Protein AF-A0A662S9I0-F1 (afdb_monomer_lite)

Secondary structure (DSSP, 8-state):
--EEEE--TT--HHHHHHHTTT-TTTS-SS-PPPP-SS---HHHHHHHHHH-S-HHHH--S-SSEEESSHHHHHHHHH-GGGTTSSGGGGS-EEE--GGG-SS--GGGGS-EEEES-TTTT----HHHHHHS-HHHHTT-HHHHHHHHHHHHHHHHHHHHHHHHHHHH----SEEEE-

pLDDT: mean 85.46, std 8.7, range [62.75, 96.62]

Radius of gyration: 18.28 Å; chains: 1; bounding box: 40×45×43 Å

Foldseek 3Di:
DAAEAEDDPPPDVVVCVVCCVVCVPVDDPPDDDDDDPDDADPLLVLLCVFFVDHSCQQAVDRDQKAFPDVVVRVCVVPVVVCPPVPPVVPTDIDGQAQVRTNGHTNQVVWQEAEFCRRNHDNDDPVVLCVVQPPVNCVVPPVSVCVSVVRVVVVVVVRVVVLVVCVVVDVRGRYYHYD

Sequence (178 aa):
MKLFLLALDGLDPLLVEKWSPLLPHLRQKKWGPYQSTKEKLTPYLWASIITGLPPEEALPAVHFVVPVNPIFRWVKRNLKFLRGLGLGKLVKRRWVNKSDLAAPAIFDSFKSIVIDFPAYNWHMDFEILDKYPYSKVIGDEKRSEILFSTVRKHDREKIRMAEELLKREDNWEMFAVW

Structure (mmCIF, N/CA/C/O backbone):
data_AF-A0A662S9I0-F1
#
_entry.id   AF-A0A662S9I0-F1
#
loop_
_atom_site.group_PDB
_atom_site.id
_atom_site.type_symbol
_atom_site.label_atom_id
_atom_site.label_alt_id
_atom_site.label_comp_id
_atom_site.label_asym_id
_atom_site.label_entity_id
_atom_site.label_seq_id
_atom_site.pdbx_PDB_ins_code
_atom_site.Cartn_x
_atom_site.Cartn_y
_atom_site.Cartn_z
_atom_site.occupancy
_atom_site.B_iso_or_equiv
_atom_site.auth_seq_id
_atom_site.auth_comp_id
_atom_site.auth_asym_id
_atom_site.auth_atom_id
_atom_site.pdbx_PDB_model_num
ATOM 1 N N . MET A 1 1 ? -12.307 5.417 21.314 1.00 83.06 1 MET A N 1
ATOM 2 C CA . MET A 1 1 ? -11.021 6.029 20.906 1.00 83.06 1 MET A CA 1
ATOM 3 C C . MET A 1 1 ? -10.929 5.898 19.397 1.00 83.06 1 MET A C 1
ATOM 5 O O . MET A 1 1 ? -11.268 4.830 18.913 1.00 83.06 1 MET A O 1
ATOM 9 N N . LYS A 1 2 ? -10.552 6.954 18.671 1.00 92.31 2 LYS A N 1
ATOM 10 C CA . LYS A 1 2 ? -10.428 6.924 17.206 1.00 92.31 2 LYS A CA 1
ATOM 11 C C . LYS A 1 2 ? -8.963 6.751 16.810 1.00 92.31 2 LYS A C 1
ATOM 13 O O . LYS A 1 2 ? -8.109 7.424 17.387 1.00 92.31 2 LYS A O 1
ATOM 18 N N . LEU A 1 3 ? -8.677 5.865 15.860 1.00 92.88 3 LEU A N 1
ATOM 19 C CA . LEU A 1 3 ? -7.335 5.633 15.324 1.00 92.88 3 LEU A CA 1
ATOM 20 C C . LEU A 1 3 ? -7.231 6.188 13.902 1.00 92.88 3 LEU A C 1
ATOM 22 O O . LEU A 1 3 ? -8.064 5.878 13.056 1.00 92.88 3 LEU A O 1
ATOM 26 N N . PHE A 1 4 ? -6.192 6.980 13.641 1.00 92.50 4 PHE A N 1
ATOM 27 C CA . PHE A 1 4 ? -5.854 7.457 12.303 1.00 92.50 4 PHE A CA 1
ATOM 28 C C . PHE A 1 4 ? -4.535 6.839 11.839 1.00 92.50 4 PHE A C 1
ATOM 30 O O . PHE A 1 4 ? -3.530 6.911 12.548 1.00 92.50 4 PHE A O 1
ATOM 37 N N . LEU A 1 5 ? -4.549 6.239 10.652 1.00 91.62 5 LEU A N 1
ATOM 38 C CA . LEU A 1 5 ? -3.407 5.602 10.009 1.00 91.62 5 LEU A CA 1
ATOM 39 C C . LEU A 1 5 ? -3.136 6.299 8.674 1.00 91.62 5 LEU A C 1
ATOM 41 O O . LEU A 1 5 ? -3.954 6.247 7.759 1.00 91.62 5 LEU A O 1
ATOM 45 N N . LEU A 1 6 ? -1.967 6.925 8.570 1.00 90.00 6 LEU A N 1
ATOM 46 C CA . LEU A 1 6 ? -1.460 7.498 7.328 1.00 90.00 6 LEU A CA 1
ATOM 47 C C . LEU A 1 6 ? -0.291 6.647 6.839 1.00 90.00 6 LEU A C 1
ATOM 49 O O . LEU A 1 6 ? 0.720 6.519 7.533 1.00 90.00 6 LEU A O 1
ATOM 53 N N . ALA A 1 7 ? -0.440 6.064 5.659 1.00 88.62 7 ALA A N 1
ATOM 54 C CA . ALA A 1 7 ? 0.580 5.252 5.028 1.00 88.62 7 ALA A CA 1
ATOM 55 C C . ALA A 1 7 ? 1.363 6.101 4.018 1.00 88.62 7 ALA A C 1
ATOM 57 O O . ALA A 1 7 ? 0.788 6.658 3.097 1.00 88.62 7 ALA A O 1
ATOM 58 N N . LEU A 1 8 ? 2.682 6.208 4.193 1.00 86.75 8 LEU A N 1
ATOM 59 C CA . LEU A 1 8 ? 3.560 6.981 3.309 1.00 86.75 8 LEU A CA 1
ATOM 60 C C . LEU A 1 8 ? 4.534 6.020 2.625 1.00 86.75 8 LEU A C 1
ATOM 62 O O . LEU A 1 8 ? 5.395 5.444 3.291 1.00 86.75 8 LEU A O 1
ATOM 66 N N . ASP A 1 9 ? 4.385 5.809 1.315 1.00 84.56 9 ASP A N 1
ATOM 67 C CA . ASP A 1 9 ? 5.319 4.961 0.563 1.00 84.56 9 ASP A CA 1
ATOM 68 C C . ASP A 1 9 ? 6.633 5.686 0.277 1.00 84.56 9 ASP A C 1
ATOM 70 O O . ASP A 1 9 ? 6.656 6.896 0.051 1.00 84.56 9 ASP A O 1
ATOM 74 N N . GLY A 1 10 ? 7.735 4.936 0.280 1.00 82.12 10 GLY A N 1
ATOM 75 C CA . GLY A 1 10 ? 9.062 5.463 -0.041 1.00 82.12 10 GLY A CA 1
ATOM 76 C C . GLY A 1 10 ? 9.588 6.541 0.916 1.00 82.12 10 GLY A C 1
ATOM 77 O O . GLY A 1 10 ? 10.565 7.213 0.584 1.00 82.12 10 GLY A O 1
ATOM 78 N N . LEU A 1 11 ? 8.975 6.727 2.092 1.00 84.94 11 LEU A N 1
ATOM 79 C CA . LEU A 1 11 ? 9.466 7.673 3.091 1.00 84.94 11 LEU A CA 1
ATOM 80 C C . LEU A 1 11 ? 10.716 7.112 3.787 1.00 84.94 11 LEU A C 1
ATOM 82 O O . LEU A 1 11 ? 10.630 6.303 4.710 1.00 84.94 11 LEU A O 1
ATOM 86 N N . ASP A 1 12 ? 11.883 7.561 3.331 1.00 81.31 12 ASP A N 1
ATOM 87 C CA . ASP A 1 12 ? 13.181 7.128 3.849 1.00 81.31 12 ASP A CA 1
ATOM 88 C C . ASP A 1 12 ? 13.412 7.619 5.299 1.00 81.31 12 ASP A C 1
ATOM 90 O O . ASP A 1 12 ? 13.322 8.826 5.559 1.00 81.31 12 ASP A O 1
ATOM 94 N N . PRO A 1 13 ? 13.758 6.733 6.255 1.00 79.56 13 PRO A N 1
ATOM 95 C CA . PRO A 1 13 ? 14.076 7.114 7.632 1.00 79.56 13 PRO A CA 1
ATOM 96 C C . PRO A 1 13 ? 15.169 8.187 7.773 1.00 79.56 13 PRO A C 1
ATOM 98 O O . PRO A 1 13 ? 15.092 9.013 8.683 1.00 79.56 13 PRO A O 1
ATOM 101 N N . LEU A 1 14 ? 16.163 8.221 6.879 1.00 83.56 14 LEU A N 1
ATOM 102 C CA . LEU A 1 14 ? 17.210 9.247 6.859 1.00 83.56 14 LEU A CA 1
ATOM 103 C C . LEU A 1 14 ? 16.644 10.618 6.471 1.00 83.56 14 LEU A C 1
ATOM 105 O O . LEU A 1 14 ? 17.065 11.642 7.012 1.00 83.56 14 LEU A O 1
ATOM 109 N N . LEU A 1 15 ? 15.660 10.656 5.564 1.00 85.44 15 LEU A N 1
ATOM 110 C CA . LEU A 1 15 ? 14.940 11.889 5.238 1.00 85.44 15 LEU A CA 1
ATOM 111 C C . LEU A 1 15 ? 14.072 12.341 6.413 1.00 85.44 15 LEU A C 1
ATOM 113 O O . LEU A 1 15 ? 14.062 13.527 6.733 1.00 85.44 15 LEU A O 1
ATOM 117 N N . VAL A 1 16 ? 13.410 11.406 7.102 1.00 84.31 16 VAL A N 1
ATOM 118 C CA . VAL A 1 16 ? 12.651 11.699 8.330 1.00 84.31 16 VAL A CA 1
ATOM 119 C C . VAL A 1 16 ? 13.553 12.309 9.402 1.00 84.31 16 VAL A C 1
ATOM 121 O O . VAL A 1 16 ? 13.176 13.296 10.031 1.00 84.31 16 VAL A O 1
ATOM 124 N N . GLU A 1 17 ? 14.756 11.768 9.596 1.00 83.81 17 GLU A N 1
ATOM 125 C CA . GLU A 1 17 ? 15.730 12.318 10.539 1.00 83.81 17 GLU A CA 1
ATOM 126 C C . GLU A 1 17 ? 16.184 13.722 10.133 1.00 83.81 17 GLU A C 1
ATOM 128 O O . GLU A 1 17 ? 16.116 14.650 10.943 1.00 83.81 17 GLU A O 1
ATOM 133 N N . LYS A 1 18 ? 16.557 13.906 8.863 1.00 88.38 18 LYS A N 1
ATOM 134 C CA . LYS A 1 18 ? 16.956 15.206 8.311 1.00 88.38 18 LYS A CA 1
ATOM 135 C C . LYS A 1 18 ? 15.857 16.263 8.451 1.00 88.38 18 LYS A C 1
ATOM 137 O O . LYS A 1 18 ? 16.156 17.426 8.717 1.00 88.38 18 LYS A O 1
ATOM 142 N N . TRP A 1 19 ? 14.595 15.883 8.266 1.00 89.00 19 TRP A N 1
ATOM 143 C CA . TRP A 1 19 ? 13.444 16.785 8.349 1.00 89.00 19 TRP A CA 1
ATOM 144 C C . TRP A 1 19 ? 12.856 16.911 9.751 1.00 89.00 19 TRP A C 1
ATOM 146 O O . TRP A 1 19 ? 11.953 17.719 9.944 1.00 89.00 19 TRP A O 1
ATOM 156 N N . SER A 1 20 ? 13.372 16.185 10.744 1.00 86.12 20 SER A N 1
ATOM 157 C CA . SER A 1 20 ? 12.849 16.203 12.113 1.00 86.12 20 SER A CA 1
ATOM 158 C C . SER A 1 20 ? 12.707 17.606 12.726 1.00 86.12 20 SER A C 1
ATOM 160 O O . SER A 1 20 ? 11.736 17.796 13.457 1.00 86.12 20 SER A O 1
ATOM 162 N N . PRO A 1 21 ? 13.588 18.598 12.464 1.00 87.25 21 PRO A N 1
ATOM 163 C CA . PRO A 1 21 ? 13.378 19.962 12.960 1.00 87.25 21 PRO A CA 1
ATOM 164 C C . PRO A 1 21 ? 12.134 20.650 12.376 1.00 87.25 21 PRO A C 1
ATOM 166 O O . PRO A 1 21 ? 11.536 21.495 13.034 1.00 87.25 21 PRO A O 1
ATOM 169 N N . LEU A 1 22 ? 11.742 20.288 11.150 1.00 88.00 22 LEU A N 1
ATOM 170 C CA . LEU A 1 22 ? 10.584 20.840 10.439 1.00 88.00 22 LEU A CA 1
ATOM 171 C C . LEU A 1 22 ? 9.310 20.011 10.668 1.00 88.00 22 LEU A C 1
ATOM 173 O O . LEU A 1 22 ? 8.212 20.557 10.671 1.00 88.00 22 LEU A O 1
ATOM 177 N N . LEU A 1 23 ? 9.453 18.696 10.864 1.00 83.75 23 LEU A N 1
ATOM 178 C CA . LEU A 1 23 ? 8.366 17.728 11.034 1.00 83.75 23 LEU A CA 1
ATOM 179 C C . LEU A 1 23 ? 8.555 16.914 12.330 1.00 83.75 23 LEU A C 1
ATOM 181 O O . LEU A 1 23 ? 8.712 15.689 12.281 1.00 83.75 23 LEU A O 1
ATOM 185 N N . PRO A 1 24 ? 8.526 17.558 13.513 1.00 81.25 24 PRO A N 1
ATOM 186 C CA . PRO A 1 24 ? 8.892 16.916 14.781 1.00 81.25 24 PRO A CA 1
ATOM 187 C C . PRO A 1 24 ? 7.969 15.758 15.181 1.00 81.25 24 PRO A C 1
ATOM 189 O O . PRO A 1 24 ? 8.347 14.915 15.991 1.00 81.25 24 PRO A O 1
ATOM 192 N N . HIS A 1 25 ? 6.767 15.695 14.606 1.00 81.25 25 HIS A N 1
ATOM 193 C CA . HIS A 1 25 ? 5.765 14.666 14.890 1.00 81.25 25 HIS A CA 1
ATOM 194 C C . HIS A 1 25 ? 5.828 13.456 13.951 1.00 81.25 25 HIS A C 1
ATOM 196 O O . HIS A 1 25 ? 5.139 12.470 14.196 1.00 81.25 25 HIS A O 1
ATOM 202 N N . LEU A 1 26 ? 6.649 13.506 12.896 1.00 80.19 26 LEU A N 1
ATOM 203 C CA . LEU A 1 26 ? 6.806 12.390 11.959 1.00 80.19 26 LEU A CA 1
ATOM 204 C C . LEU A 1 26 ? 7.647 11.254 12.569 1.00 80.19 26 LEU A C 1
ATOM 206 O O . LEU A 1 26 ? 7.463 10.085 12.241 1.00 80.19 26 LEU A O 1
ATOM 210 N N . ARG A 1 27 ? 8.561 11.589 13.490 1.00 73.69 27 ARG A N 1
ATOM 211 C CA . ARG A 1 27 ? 9.417 10.621 14.182 1.00 73.69 27 ARG A CA 1
ATOM 212 C C . ARG A 1 27 ? 8.700 10.061 15.411 1.00 73.69 27 ARG A C 1
ATOM 214 O O . ARG A 1 27 ? 8.377 10.792 16.346 1.00 73.69 27 ARG A O 1
ATOM 221 N N . GLN A 1 28 ? 8.516 8.744 15.464 1.00 68.75 28 GLN A N 1
ATOM 222 C CA . GLN A 1 28 ? 8.116 8.081 16.706 1.00 68.75 28 GLN A CA 1
ATOM 223 C C . GLN A 1 28 ? 9.313 7.944 17.661 1.00 68.75 28 GLN A C 1
ATOM 225 O O . GLN A 1 28 ? 10.423 7.623 17.247 1.00 68.75 28 GLN A O 1
ATOM 230 N N . LYS A 1 29 ? 9.081 8.147 18.966 1.00 63.28 29 LYS A N 1
ATOM 231 C CA . LYS A 1 29 ? 10.098 7.949 20.021 1.00 63.28 29 LYS A CA 1
ATOM 232 C C . LYS A 1 29 ? 10.293 6.482 20.433 1.00 63.28 29 LYS A C 1
ATOM 234 O O . LYS A 1 29 ? 11.294 6.172 21.066 1.00 63.28 29 LYS A O 1
ATOM 239 N N . LYS A 1 30 ? 9.317 5.609 20.154 1.00 65.06 30 LYS A N 1
ATOM 240 C CA . LYS A 1 30 ? 9.178 4.301 20.824 1.00 65.06 30 LYS A CA 1
ATOM 241 C C . LYS A 1 30 ? 9.604 3.096 19.980 1.00 65.06 30 LYS A C 1
ATOM 243 O O . LYS A 1 30 ? 10.037 2.103 20.552 1.00 65.06 30 LYS A O 1
ATOM 248 N N . TRP A 1 31 ? 9.492 3.172 18.655 1.00 65.25 31 TRP A N 1
ATOM 249 C CA . TRP A 1 31 ? 9.722 2.034 17.763 1.00 65.25 31 TRP A CA 1
ATOM 250 C C . TRP A 1 31 ? 10.783 2.391 16.721 1.00 65.25 31 TRP A C 1
ATOM 252 O O . TRP A 1 31 ? 10.699 3.438 16.082 1.00 65.25 31 TRP A O 1
ATOM 262 N N . GLY A 1 32 ? 11.815 1.550 16.617 1.00 67.12 32 GLY A N 1
ATOM 263 C CA . GLY A 1 32 ? 12.892 1.693 15.637 1.00 67.12 32 GLY A CA 1
ATOM 264 C C . GLY A 1 32 ? 12.499 1.173 14.248 1.00 67.12 32 GLY A C 1
ATOM 265 O O . GLY A 1 32 ? 11.448 0.549 14.098 1.00 67.12 32 GLY A O 1
ATOM 266 N N . PRO A 1 33 ? 13.336 1.411 13.225 1.00 75.12 33 PRO A N 1
ATOM 267 C CA . PRO A 1 33 ? 13.083 0.929 11.873 1.00 75.12 33 PRO A CA 1
ATOM 268 C C . PRO A 1 33 ? 13.117 -0.602 11.808 1.00 75.12 33 PRO A C 1
ATOM 270 O O . PRO A 1 33 ? 13.922 -1.250 12.480 1.00 75.12 33 PRO A O 1
ATOM 273 N N . TYR A 1 34 ? 12.280 -1.176 10.945 1.00 77.44 34 TYR A N 1
ATOM 274 C CA . TYR A 1 34 ? 12.369 -2.589 10.594 1.00 77.44 34 TYR A CA 1
ATOM 275 C C . TYR A 1 34 ? 13.657 -2.848 9.799 1.00 77.44 34 TYR A C 1
ATOM 277 O O . TYR A 1 34 ? 13.898 -2.213 8.774 1.00 77.44 34 TYR A O 1
ATOM 285 N N . GLN A 1 35 ? 14.483 -3.781 10.274 1.00 78.88 35 GLN A N 1
ATOM 286 C CA . GLN A 1 35 ? 15.740 -4.163 9.631 1.00 78.88 35 GLN A CA 1
ATOM 287 C C . GLN A 1 35 ? 15.536 -5.434 8.807 1.00 78.88 35 GLN A C 1
ATOM 289 O O . GLN A 1 35 ? 15.054 -6.445 9.317 1.00 78.88 35 GLN A O 1
ATOM 294 N N . SER A 1 36 ? 15.931 -5.404 7.535 1.00 79.38 36 SER A N 1
ATOM 295 C CA . SER A 1 36 ? 15.862 -6.563 6.645 1.00 79.38 36 SER A CA 1
ATOM 296 C C . SER A 1 36 ? 17.119 -6.658 5.795 1.00 79.38 36 SER A C 1
ATOM 298 O O . SER A 1 36 ? 17.545 -5.681 5.191 1.00 79.38 36 SER A O 1
ATOM 300 N N . THR A 1 37 ? 17.680 -7.863 5.691 1.00 81.38 37 THR A N 1
ATOM 301 C CA . THR A 1 37 ? 18.805 -8.169 4.788 1.00 81.38 37 THR A CA 1
ATOM 302 C C . THR A 1 37 ? 18.365 -8.386 3.340 1.00 81.38 37 THR A C 1
ATOM 304 O O . THR A 1 37 ? 19.197 -8.527 2.448 1.00 81.38 37 THR A O 1
ATOM 307 N N . LYS A 1 38 ? 17.051 -8.446 3.099 1.00 81.94 38 LYS A N 1
ATOM 308 C CA . LYS A 1 38 ? 16.446 -8.614 1.775 1.00 81.94 38 LYS A CA 1
ATOM 309 C C . LYS A 1 38 ? 15.524 -7.443 1.487 1.00 81.94 38 LYS A C 1
ATOM 311 O O . LYS A 1 38 ? 14.755 -7.044 2.363 1.00 81.94 38 LYS A O 1
ATOM 316 N N . GLU A 1 39 ? 15.543 -6.964 0.254 1.00 79.19 39 GLU A N 1
ATOM 317 C CA . GLU A 1 39 ? 14.554 -6.003 -0.218 1.00 79.19 39 GLU A CA 1
ATOM 318 C C . GLU A 1 39 ? 13.141 -6.585 -0.051 1.00 79.19 39 GLU A C 1
ATOM 320 O O . GLU A 1 39 ? 12.877 -7.741 -0.403 1.00 79.19 39 GLU A O 1
ATOM 325 N N . LYS A 1 40 ? 12.243 -5.794 0.539 1.00 80.50 40 LYS A N 1
ATOM 326 C CA . LYS A 1 40 ? 10.824 -6.122 0.686 1.00 80.50 40 LYS A CA 1
ATOM 327 C C . LYS A 1 40 ? 10.029 -5.113 -0.120 1.00 80.50 40 LYS A C 1
ATOM 329 O O . LYS A 1 40 ? 10.242 -3.915 0.012 1.00 80.50 40 LYS A O 1
ATOM 334 N N . LEU A 1 41 ? 9.107 -5.605 -0.938 1.00 82.38 41 LEU A N 1
ATOM 335 C CA . LEU A 1 41 ? 8.240 -4.735 -1.726 1.00 82.38 41 LEU A CA 1
ATOM 336 C C . LEU A 1 41 ? 7.209 -4.053 -0.817 1.00 82.38 41 LEU A C 1
ATOM 338 O O . LEU A 1 41 ? 6.713 -4.671 0.120 1.00 82.38 41 LEU A O 1
ATOM 342 N N . THR A 1 42 ? 6.811 -2.823 -1.127 1.00 83.31 42 THR A N 1
ATOM 343 C CA . THR A 1 42 ? 5.844 -2.040 -0.337 1.00 83.31 42 THR A CA 1
ATOM 344 C C . THR A 1 42 ? 4.592 -2.820 0.118 1.00 83.31 42 THR A C 1
ATOM 346 O O . THR A 1 42 ? 4.290 -2.802 1.314 1.00 83.31 42 THR A O 1
ATOM 349 N N . PRO A 1 43 ? 3.885 -3.590 -0.740 1.00 83.00 43 PRO A N 1
ATOM 350 C CA . PRO A 1 43 ? 2.676 -4.309 -0.332 1.00 83.00 43 PRO A CA 1
ATOM 351 C C . PRO A 1 43 ? 2.921 -5.360 0.755 1.00 83.00 43 PRO A C 1
ATOM 353 O O . PRO A 1 43 ? 2.013 -5.664 1.516 1.00 83.00 43 PRO A O 1
ATOM 356 N N . TYR A 1 44 ? 4.139 -5.900 0.848 1.00 86.75 44 TYR A N 1
ATOM 357 C CA . TYR A 1 44 ? 4.522 -6.875 1.869 1.00 86.75 44 TYR A CA 1
ATOM 358 C C . TYR A 1 44 ? 4.592 -6.260 3.256 1.00 86.75 44 TYR A C 1
ATOM 360 O O . TYR A 1 44 ? 4.094 -6.829 4.226 1.00 86.75 44 TYR A O 1
ATOM 368 N N . LEU A 1 45 ? 5.233 -5.096 3.339 1.00 88.44 45 LEU A N 1
ATOM 369 C CA . LEU A 1 45 ? 5.390 -4.378 4.594 1.00 88.44 45 LEU A CA 1
ATOM 370 C C . LEU A 1 45 ? 4.024 -3.910 5.096 1.00 88.44 45 LEU A C 1
ATOM 372 O O . LEU A 1 45 ? 3.699 -4.123 6.260 1.00 88.44 45 LEU A O 1
ATOM 376 N N . TRP A 1 46 ? 3.176 -3.388 4.205 1.00 90.69 46 TRP A N 1
ATOM 377 C CA . TRP A 1 46 ? 1.812 -3.005 4.571 1.00 90.69 46 TRP A CA 1
ATOM 378 C C . TRP A 1 46 ? 0.932 -4.195 4.940 1.00 90.69 46 TRP A C 1
ATOM 380 O O . TRP A 1 46 ? 0.231 -4.114 5.944 1.00 90.69 46 TRP A O 1
ATOM 390 N N . ALA A 1 47 ? 1.010 -5.315 4.212 1.00 92.81 47 ALA A N 1
ATOM 391 C CA . ALA A 1 47 ? 0.309 -6.543 4.586 1.00 92.81 47 ALA A CA 1
ATOM 392 C C . ALA A 1 47 ? 0.720 -7.011 5.991 1.00 92.81 47 ALA A C 1
ATOM 394 O O . ALA A 1 47 ? -0.139 -7.370 6.794 1.00 92.81 47 ALA A O 1
ATOM 395 N N . SER A 1 48 ? 2.013 -6.953 6.318 1.00 92.12 48 SER A N 1
ATOM 396 C CA . SER A 1 48 ? 2.521 -7.280 7.654 1.00 92.12 48 SER A CA 1
ATOM 397 C C . SER A 1 48 ? 1.961 -6.344 8.728 1.00 92.12 48 SER A C 1
ATOM 399 O O . SER A 1 48 ? 1.433 -6.817 9.731 1.00 92.12 48 SER A O 1
ATOM 401 N N . ILE A 1 49 ? 1.975 -5.028 8.484 1.00 91.12 49 ILE A N 1
ATOM 402 C CA . ILE A 1 49 ? 1.434 -4.021 9.412 1.00 91.12 49 ILE A CA 1
ATOM 403 C C . ILE A 1 49 ? -0.049 -4.272 9.705 1.00 91.12 49 ILE A C 1
ATOM 405 O O . ILE A 1 49 ? -0.462 -4.197 10.860 1.00 91.12 49 ILE A O 1
ATOM 409 N N . ILE A 1 50 ? -0.852 -4.572 8.681 1.00 94.12 50 ILE A N 1
ATOM 410 C CA . ILE A 1 50 ? -2.305 -4.697 8.852 1.00 94.12 50 ILE A CA 1
ATOM 411 C C . ILE A 1 50 ? -2.743 -6.086 9.316 1.00 94.12 50 ILE A C 1
ATOM 413 O O . ILE A 1 50 ? -3.826 -6.192 9.870 1.00 94.12 50 ILE A O 1
ATOM 417 N N . THR A 1 51 ? -1.954 -7.144 9.118 1.00 95.19 51 THR A N 1
ATOM 418 C CA . THR A 1 51 ? -2.311 -8.511 9.562 1.00 95.19 51 THR A CA 1
ATOM 419 C C . THR A 1 51 ? -1.615 -8.931 10.856 1.00 95.19 51 THR A C 1
ATOM 421 O O . THR A 1 51 ? -2.041 -9.887 11.497 1.00 95.19 51 THR A O 1
ATOM 424 N N . GLY A 1 52 ? -0.530 -8.252 11.238 1.00 92.94 52 GLY A N 1
ATOM 425 C CA . GLY A 1 52 ? 0.338 -8.650 12.348 1.00 92.94 52 GLY A CA 1
ATOM 426 C C . GLY A 1 52 ? 1.237 -9.858 12.050 1.00 92.94 52 GLY A C 1
ATOM 427 O O . GLY A 1 52 ? 1.988 -10.278 12.927 1.00 92.94 52 GLY A O 1
ATOM 428 N N . LEU A 1 53 ? 1.184 -10.417 10.836 1.00 92.94 53 LEU A N 1
ATOM 429 C CA . LEU A 1 53 ? 2.032 -11.534 10.416 1.00 92.94 53 LEU A CA 1
ATOM 430 C C . LEU A 1 53 ? 3.369 -11.042 9.840 1.00 92.94 53 LEU A C 1
ATOM 432 O O . LEU A 1 53 ? 3.438 -9.926 9.317 1.00 92.94 53 LEU A O 1
ATOM 436 N N . PRO A 1 54 ? 4.433 -11.865 9.852 1.00 89.75 54 PRO A N 1
ATOM 437 C CA . PRO A 1 54 ? 5.658 -11.584 9.104 1.00 89.75 54 PRO A CA 1
ATOM 438 C C . PRO A 1 54 ? 5.377 -11.345 7.607 1.00 89.75 54 PRO A C 1
ATOM 440 O O . PRO A 1 54 ? 4.463 -11.966 7.066 1.00 89.75 54 PRO A O 1
ATOM 443 N N . PRO A 1 55 ? 6.154 -10.505 6.893 1.00 86.50 55 PRO A N 1
ATOM 444 C CA . PRO A 1 55 ? 5.854 -10.121 5.509 1.00 86.50 55 PRO A CA 1
ATOM 445 C C . PRO A 1 55 ? 5.579 -11.289 4.545 1.00 86.50 55 PRO A C 1
ATOM 447 O O . PRO A 1 55 ? 4.614 -11.250 3.782 1.00 86.50 55 PRO A O 1
ATOM 450 N N . GLU A 1 56 ? 6.399 -12.342 4.576 1.00 84.94 56 GLU A N 1
ATOM 451 C CA . GLU A 1 56 ? 6.252 -13.529 3.716 1.00 84.94 56 GLU A CA 1
ATOM 452 C C . GLU A 1 56 ? 4.985 -14.334 4.004 1.00 84.94 56 GLU A C 1
ATOM 454 O O . GLU A 1 56 ? 4.437 -14.970 3.103 1.00 84.94 56 GLU A O 1
ATOM 459 N N . GLU A 1 57 ? 4.554 -14.323 5.261 1.00 89.38 57 GLU A N 1
ATOM 460 C CA . GLU A 1 57 ? 3.369 -15.032 5.726 1.00 89.38 57 GLU A CA 1
ATOM 461 C C . GLU A 1 57 ? 2.117 -14.200 5.465 1.00 89.38 57 GLU A C 1
ATOM 463 O O . GLU A 1 57 ? 1.121 -14.743 5.004 1.00 89.38 57 GLU A O 1
ATOM 468 N N . ALA A 1 58 ? 2.190 -12.881 5.668 1.00 90.56 58 ALA A N 1
ATOM 469 C CA . ALA A 1 58 ? 1.097 -11.938 5.456 1.00 90.56 58 ALA A CA 1
ATOM 470 C C . ALA A 1 58 ? 0.618 -11.912 3.998 1.00 90.56 58 ALA A C 1
ATOM 472 O O . ALA A 1 58 ? -0.585 -11.824 3.738 1.00 90.56 58 ALA A O 1
ATOM 473 N N . LEU A 1 59 ? 1.560 -11.999 3.049 1.00 87.69 59 LEU A N 1
ATOM 474 C CA . LEU A 1 59 ? 1.275 -11.964 1.621 1.00 87.69 59 LEU A CA 1
ATOM 475 C C . LEU A 1 59 ? 2.049 -13.057 0.859 1.00 87.69 59 LEU A C 1
ATOM 477 O O . LEU A 1 59 ? 3.196 -12.858 0.457 1.00 87.69 59 LEU A O 1
ATOM 481 N N . PRO A 1 60 ? 1.421 -14.202 0.549 1.00 75.50 60 PRO A N 1
ATOM 482 C CA . PRO A 1 60 ? 2.102 -15.309 -0.131 1.00 75.50 60 PRO A CA 1
ATOM 483 C C . PRO A 1 60 ? 2.522 -15.028 -1.591 1.00 75.50 60 PRO A C 1
ATOM 485 O O . PRO A 1 60 ? 3.295 -15.789 -2.181 1.00 75.50 60 PRO A O 1
ATOM 488 N N . ALA A 1 61 ? 1.993 -13.976 -2.225 1.00 68.75 61 ALA A N 1
ATOM 489 C CA . ALA A 1 61 ? 2.240 -13.654 -3.631 1.00 68.75 61 ALA A CA 1
ATOM 490 C C . ALA A 1 61 ? 3.294 -12.542 -3.795 1.00 68.75 61 ALA A C 1
ATOM 492 O O . ALA A 1 61 ? 2.961 -11.374 -3.628 1.00 68.75 61 ALA A O 1
ATOM 493 N N . VAL A 1 62 ? 4.539 -12.899 -4.175 1.00 64.56 62 VAL A N 1
ATOM 494 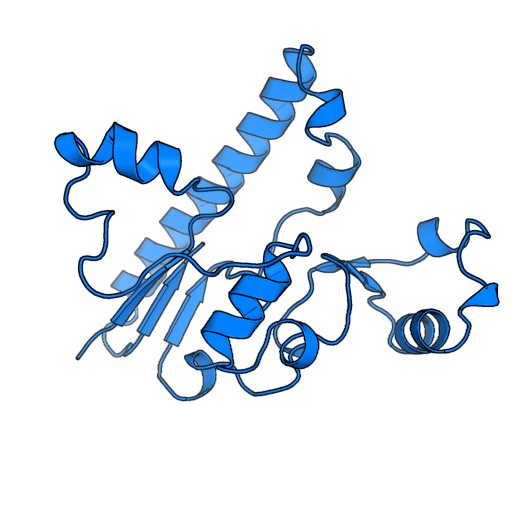C CA . VAL A 1 62 ? 5.724 -11.986 -4.219 1.00 64.56 62 VAL A CA 1
ATOM 495 C C . VAL A 1 62 ? 5.712 -10.999 -5.371 1.00 64.56 62 VAL A C 1
ATOM 497 O O . VAL A 1 62 ? 6.644 -10.923 -6.166 1.00 64.56 62 VAL A O 1
ATOM 500 N N . HIS A 1 63 ? 4.618 -10.258 -5.501 1.00 74.44 63 HIS A N 1
ATOM 501 C CA . HIS A 1 63 ? 4.385 -9.305 -6.567 1.00 74.44 63 HIS A CA 1
ATOM 502 C C . HIS A 1 63 ? 3.410 -8.220 -6.112 1.00 74.44 63 HIS A C 1
ATOM 504 O O . HIS A 1 63 ? 2.458 -8.490 -5.395 1.00 74.44 63 HIS A O 1
ATOM 510 N N . PHE A 1 64 ? 3.586 -7.017 -6.648 1.00 78.25 64 PHE A N 1
ATOM 511 C CA . PHE A 1 64 ? 2.597 -5.941 -6.572 1.00 78.25 64 PHE A CA 1
ATOM 512 C C . PHE A 1 64 ? 1.252 -6.302 -7.216 1.00 78.25 64 PHE A C 1
ATOM 514 O O . PHE A 1 64 ? 0.196 -5.829 -6.801 1.00 78.25 64 PHE A O 1
ATOM 521 N N . VAL A 1 65 ? 1.302 -7.154 -8.243 1.00 82.06 65 VAL A N 1
ATOM 522 C CA . VAL A 1 65 ? 0.150 -7.521 -9.059 1.00 82.06 65 VAL A CA 1
ATOM 523 C C . VAL A 1 65 ? 0.011 -9.025 -9.217 1.00 82.06 65 VAL A C 1
ATOM 525 O O . VAL A 1 65 ? 0.986 -9.764 -9.413 1.00 82.06 65 VAL A O 1
ATOM 528 N N . VAL A 1 66 ? -1.237 -9.475 -9.216 1.00 84.19 66 VAL A N 1
ATOM 529 C CA . VAL A 1 66 ? -1.621 -10.873 -9.394 1.00 84.19 66 VAL A CA 1
ATOM 530 C C . VAL A 1 66 ? -2.544 -11.032 -10.606 1.00 84.19 66 VAL A C 1
ATOM 532 O O . VAL A 1 66 ? -3.288 -10.110 -10.950 1.00 84.19 66 VAL A O 1
ATOM 535 N N . PRO A 1 67 ? -2.512 -12.193 -11.289 1.00 84.06 67 PRO A N 1
ATOM 536 C CA . PRO A 1 67 ? -3.528 -12.541 -12.273 1.00 84.06 67 PRO A CA 1
ATOM 537 C C . PRO A 1 67 ? -4.936 -12.446 -11.684 1.00 84.06 67 PRO A C 1
ATOM 539 O O . PRO A 1 67 ? -5.198 -12.994 -10.607 1.00 84.06 67 PRO A O 1
ATOM 542 N N . VAL A 1 68 ? -5.848 -11.810 -12.422 1.00 83.75 68 VAL A N 1
ATOM 543 C CA . VAL A 1 68 ? -7.266 -11.742 -12.040 1.00 83.75 68 VAL A CA 1
ATOM 544 C C . VAL A 1 68 ? -7.854 -13.154 -11.977 1.00 83.75 68 VAL A C 1
ATOM 546 O O . VAL A 1 68 ? -8.470 -13.520 -10.979 1.00 83.75 68 VAL A O 1
ATOM 549 N N . ASN A 1 69 ? -7.591 -13.974 -13.000 1.00 82.69 69 ASN A N 1
ATOM 550 C CA . ASN A 1 69 ? -8.093 -15.344 -13.081 1.00 82.69 69 ASN A CA 1
ATOM 551 C C . ASN A 1 69 ? -7.363 -16.274 -12.076 1.00 82.69 69 ASN A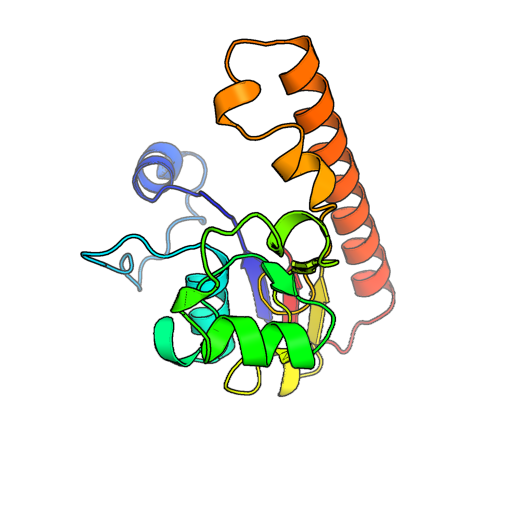 C 1
ATOM 553 O O . ASN A 1 69 ? -6.134 -16.419 -12.165 1.00 82.69 69 ASN A O 1
ATOM 557 N N . PRO A 1 70 ? -8.093 -16.951 -11.166 1.00 78.12 70 PRO A N 1
ATOM 558 C CA . PRO A 1 70 ? -7.527 -17.885 -10.189 1.00 78.12 70 PRO A CA 1
ATOM 559 C C . PRO A 1 70 ? -6.719 -19.032 -10.807 1.00 78.12 70 PRO A C 1
ATOM 561 O O . PRO A 1 70 ? -5.707 -19.435 -10.236 1.00 78.12 70 PRO A O 1
ATOM 564 N N . ILE A 1 71 ? -7.102 -19.514 -11.994 1.00 82.31 71 ILE A N 1
ATOM 565 C CA . ILE A 1 71 ? -6.403 -20.596 -12.703 1.00 82.31 71 ILE A CA 1
ATOM 566 C C . ILE A 1 71 ? -4.996 -20.139 -13.083 1.00 82.31 71 ILE A C 1
ATOM 568 O O . ILE A 1 71 ? -4.020 -20.818 -12.775 1.00 82.31 71 ILE A O 1
ATOM 572 N N . PHE A 1 72 ? -4.858 -18.946 -13.670 1.00 78.94 72 PHE A N 1
ATOM 573 C CA . PHE A 1 72 ? -3.539 -18.389 -13.985 1.00 78.94 72 PHE A CA 1
ATOM 574 C C . PHE A 1 72 ? -2.719 -18.104 -12.723 1.00 78.94 72 PHE A C 1
ATOM 576 O O . PHE A 1 72 ? -1.493 -18.233 -12.744 1.00 78.94 72 PHE A O 1
ATOM 583 N N . ARG A 1 73 ? -3.374 -17.759 -11.608 1.00 76.62 73 ARG A N 1
ATOM 584 C CA . ARG A 1 73 ? -2.723 -17.585 -10.301 1.00 76.62 73 ARG A CA 1
ATOM 585 C C . ARG A 1 73 ? -2.134 -18.911 -9.804 1.00 76.62 73 ARG A C 1
ATOM 587 O O . ARG A 1 73 ? -0.957 -18.960 -9.446 1.00 76.62 73 ARG A O 1
ATOM 594 N N . TRP A 1 74 ? -2.915 -19.989 -9.870 1.00 80.50 74 TRP A N 1
ATOM 595 C CA . TRP A 1 74 ? -2.483 -21.346 -9.534 1.00 80.50 74 TRP A CA 1
ATOM 596 C C . TRP A 1 74 ? -1.370 -21.836 -10.469 1.00 80.50 74 TRP A C 1
ATOM 598 O O . TRP A 1 74 ? -0.329 -22.286 -9.993 1.00 80.50 74 TRP A O 1
ATOM 608 N N . VAL A 1 75 ? -1.524 -21.672 -11.785 1.00 78.38 75 VAL A N 1
ATOM 609 C CA . VAL A 1 75 ? -0.513 -22.037 -12.791 1.00 78.38 75 VAL A CA 1
ATOM 610 C C . VAL A 1 75 ? 0.804 -21.310 -12.525 1.00 78.38 75 VAL A C 1
ATOM 612 O O . VAL A 1 75 ? 1.846 -21.947 -12.436 1.00 78.38 75 VAL A O 1
ATOM 615 N N . LYS A 1 76 ? 0.786 -19.991 -12.303 1.00 72.56 76 LYS A N 1
ATOM 616 C CA . LYS A 1 76 ? 2.007 -19.214 -12.021 1.00 72.56 76 LYS A CA 1
ATOM 617 C C . LYS A 1 76 ? 2.697 -19.649 -10.718 1.00 72.56 76 LYS A C 1
ATOM 619 O O . LYS A 1 76 ? 3.929 -19.553 -10.604 1.00 72.56 76 LYS A O 1
ATOM 624 N N . ARG A 1 77 ? 1.919 -20.096 -9.725 1.00 74.50 77 ARG A N 1
ATOM 625 C CA . ARG A 1 77 ? 2.432 -20.585 -8.438 1.00 74.50 77 ARG A CA 1
ATOM 626 C C . ARG A 1 77 ? 3.083 -21.962 -8.572 1.00 74.50 77 ARG A C 1
ATOM 628 O O . ARG A 1 77 ? 4.192 -22.138 -8.074 1.00 74.50 77 ARG A O 1
ATOM 635 N N . ASN A 1 78 ? 2.423 -22.891 -9.262 1.00 79.94 78 ASN A N 1
ATOM 636 C CA . ASN A 1 78 ? 2.807 -24.304 -9.297 1.00 79.94 78 ASN A CA 1
ATOM 637 C C . ASN A 1 78 ? 3.675 -24.678 -10.513 1.00 79.94 78 ASN A C 1
ATOM 639 O O . ASN A 1 78 ? 4.596 -25.477 -10.387 1.00 79.94 78 ASN A O 1
ATOM 643 N N . LEU A 1 79 ? 3.457 -24.064 -11.678 1.00 78.75 79 LEU A N 1
ATOM 644 C CA . LEU A 1 79 ? 4.167 -24.362 -12.928 1.00 78.75 79 LEU A CA 1
ATOM 645 C C . LEU A 1 79 ? 5.286 -23.340 -13.170 1.00 78.75 79 LEU A C 1
ATOM 647 O O . LEU A 1 79 ? 5.241 -22.519 -14.088 1.00 78.75 79 LEU A O 1
ATOM 651 N N . LYS A 1 80 ? 6.314 -23.372 -12.310 1.00 73.19 80 LYS A N 1
ATOM 652 C CA . LYS A 1 80 ? 7.449 -22.428 -12.360 1.00 73.19 80 LYS A CA 1
ATOM 653 C C . LYS A 1 80 ? 8.223 -22.469 -13.686 1.00 73.19 80 LYS A C 1
ATOM 655 O O . LYS A 1 80 ? 8.774 -21.443 -14.064 1.00 73.19 80 LYS A O 1
ATOM 660 N N . PHE A 1 81 ? 8.219 -23.596 -14.401 1.00 78.19 81 PHE A N 1
ATOM 661 C CA . PHE A 1 81 ? 8.888 -23.748 -15.701 1.00 78.19 81 PHE A CA 1
ATOM 662 C C . PHE A 1 81 ? 8.237 -22.934 -16.834 1.00 78.19 81 PHE A C 1
ATOM 664 O O . PHE A 1 81 ? 8.886 -22.658 -17.833 1.00 78.19 81 PHE A O 1
ATOM 671 N N . LEU A 1 82 ? 6.978 -22.499 -16.677 1.00 70.31 82 LEU A N 1
ATOM 672 C CA . LEU A 1 82 ? 6.309 -21.618 -17.644 1.00 70.31 82 LEU A CA 1
ATOM 673 C C . LEU A 1 82 ? 6.686 -20.136 -17.459 1.00 70.31 82 LEU A C 1
ATOM 675 O O . LEU A 1 82 ? 6.267 -19.273 -18.236 1.00 70.31 82 LEU A O 1
ATOM 679 N N . ARG A 1 83 ? 7.456 -19.805 -16.412 1.00 67.81 83 ARG A N 1
ATOM 680 C CA . ARG A 1 83 ? 7.930 -18.438 -16.165 1.00 67.81 83 ARG A CA 1
ATOM 681 C C . ARG A 1 83 ? 8.964 -18.070 -17.232 1.00 67.81 83 ARG A C 1
ATOM 683 O O . ARG A 1 83 ? 9.913 -18.805 -17.449 1.00 67.81 83 ARG A O 1
ATOM 690 N N . GLY A 1 84 ? 8.780 -16.917 -17.875 1.00 66.31 84 GLY A N 1
ATOM 691 C CA . GLY A 1 84 ? 9.696 -16.410 -18.908 1.00 66.31 84 GLY A CA 1
ATOM 692 C C . GLY A 1 84 ? 9.238 -16.637 -20.352 1.00 66.31 84 GLY A C 1
ATOM 693 O O . GLY A 1 84 ? 9.725 -15.951 -21.239 1.00 66.31 84 GLY A O 1
ATOM 694 N N . LEU A 1 85 ? 8.220 -17.473 -20.595 1.00 68.81 85 LEU A N 1
ATOM 695 C CA . LEU A 1 85 ? 7.688 -17.760 -21.942 1.00 68.81 85 LEU A CA 1
ATOM 696 C C . LEU A 1 85 ? 6.856 -16.617 -22.567 1.00 68.81 85 LEU A C 1
ATOM 698 O O . LEU A 1 85 ? 6.115 -16.831 -23.518 1.00 68.81 85 LEU A O 1
ATOM 702 N N . GLY A 1 86 ? 6.888 -15.404 -22.007 1.00 65.38 86 GLY A N 1
ATOM 703 C CA . GLY A 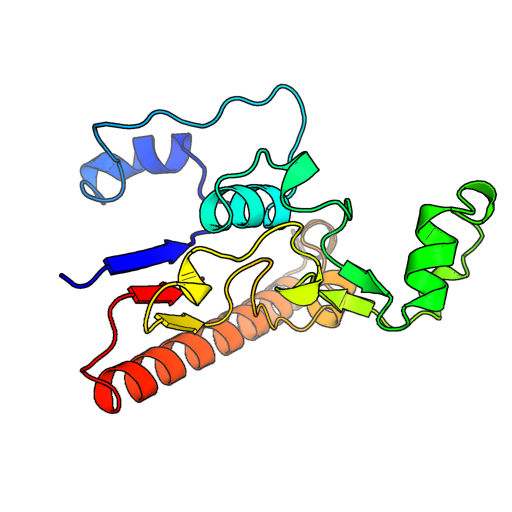1 86 ? 6.142 -14.247 -22.530 1.00 65.38 86 GLY A CA 1
ATOM 704 C C . GLY A 1 86 ? 4.611 -14.297 -22.373 1.00 65.38 86 GLY A C 1
ATOM 705 O O . GLY A 1 86 ? 3.963 -13.257 -22.480 1.00 65.38 86 GLY A O 1
ATOM 706 N N . LEU A 1 87 ? 4.031 -15.448 -22.009 1.00 66.00 87 LEU A N 1
ATOM 707 C CA . LEU A 1 87 ? 2.584 -15.661 -21.816 1.00 66.00 87 LEU A CA 1
ATOM 708 C C . LEU A 1 87 ? 1.948 -14.724 -20.773 1.00 66.00 87 LEU A C 1
ATOM 710 O O . LEU A 1 87 ? 0.744 -14.485 -20.787 1.00 66.00 87 LEU A O 1
ATOM 714 N N . GLY A 1 88 ? 2.755 -14.155 -19.874 1.00 62.75 88 GLY A N 1
ATOM 715 C CA . GLY A 1 88 ? 2.293 -13.237 -18.835 1.00 62.75 88 GLY A CA 1
ATOM 716 C C . GLY A 1 88 ? 1.768 -11.889 -19.343 1.00 62.75 88 GLY A C 1
ATOM 717 O O . GLY A 1 88 ? 1.071 -11.225 -18.582 1.00 62.75 88 GLY A O 1
ATOM 718 N N . LYS A 1 89 ? 2.075 -11.492 -20.589 1.00 64.69 89 LYS A N 1
ATOM 719 C CA . LYS A 1 89 ? 1.602 -10.227 -21.188 1.00 64.69 89 LYS A CA 1
ATOM 720 C C . LYS A 1 89 ? 0.117 -10.251 -21.568 1.00 64.69 89 LYS A C 1
ATOM 722 O O . LYS A 1 89 ? -0.502 -9.201 -21.634 1.00 64.69 89 LYS A O 1
ATOM 727 N N . LEU A 1 90 ? -0.450 -11.437 -21.792 1.00 69.88 90 LEU A N 1
ATOM 728 C CA . LEU A 1 90 ? -1.856 -11.615 -22.181 1.00 69.88 90 LEU A CA 1
ATOM 729 C C . LEU A 1 90 ? -2.787 -11.801 -20.975 1.00 69.88 90 LEU A C 1
ATOM 731 O O . LEU A 1 90 ? -4.006 -11.864 -21.114 1.00 69.88 90 LEU A O 1
ATOM 735 N N . VAL A 1 91 ? -2.222 -11.918 -19.774 1.00 76.88 91 VAL A N 1
ATOM 736 C CA . VAL A 1 91 ? -2.988 -12.189 -18.560 1.00 76.88 91 VAL A CA 1
ATOM 737 C C . VAL A 1 91 ? -3.386 -10.869 -17.918 1.00 76.88 91 VAL A C 1
ATOM 739 O O . VAL A 1 91 ? -2.525 -10.129 -17.444 1.00 76.88 91 VAL A O 1
ATOM 742 N N . LYS A 1 92 ? -4.696 -10.609 -17.828 1.00 81.94 92 LYS A N 1
ATOM 743 C CA . LYS A 1 92 ? -5.225 -9.459 -17.085 1.00 81.94 92 LYS A CA 1
ATOM 744 C C . LYS A 1 92 ? -4.760 -9.515 -15.626 1.00 81.94 92 LYS A C 1
ATOM 746 O O . LYS A 1 92 ? -4.911 -10.539 -14.947 1.00 81.94 92 LYS A O 1
ATOM 751 N N . ARG A 1 93 ? -4.200 -8.406 -15.149 1.00 83.12 93 ARG A N 1
ATOM 752 C CA . ARG A 1 93 ? -3.635 -8.251 -13.804 1.00 83.12 93 ARG A CA 1
ATOM 753 C C . ARG A 1 93 ? -4.469 -7.292 -12.965 1.00 83.12 93 ARG A C 1
ATOM 755 O O . ARG A 1 93 ? -5.178 -6.450 -13.504 1.00 83.12 93 ARG A O 1
ATOM 762 N N . ARG A 1 94 ? -4.366 -7.438 -11.648 1.00 85.44 94 ARG A N 1
ATOM 763 C CA . ARG A 1 94 ? -4.863 -6.482 -10.654 1.00 85.44 94 ARG A CA 1
ATOM 764 C C . ARG A 1 94 ? -3.832 -6.310 -9.546 1.00 85.44 94 ARG A C 1
ATOM 766 O O . ARG A 1 94 ? -3.015 -7.213 -9.344 1.00 85.44 94 ARG A O 1
ATOM 773 N N . TRP A 1 95 ? -3.906 -5.205 -8.813 1.00 87.06 95 TRP A N 1
ATOM 774 C CA . TRP A 1 95 ? -3.173 -5.057 -7.558 1.00 87.06 95 TRP A CA 1
ATOM 775 C C . TRP A 1 95 ? -3.547 -6.159 -6.581 1.00 87.06 95 TRP A C 1
ATOM 777 O O . TRP A 1 95 ? -4.678 -6.666 -6.583 1.00 87.06 95 TRP A O 1
ATOM 787 N N . VAL A 1 96 ? -2.572 -6.536 -5.763 1.00 89.12 96 VAL A N 1
ATOM 788 C CA . VAL A 1 96 ? -2.828 -7.297 -4.543 1.00 89.12 96 VAL A CA 1
ATOM 789 C C . VAL A 1 96 ? -3.839 -6.535 -3.690 1.00 89.12 96 VAL A C 1
ATOM 791 O O . VAL A 1 96 ? -3.738 -5.319 -3.532 1.00 89.12 96 VAL A O 1
ATOM 794 N N . ASN A 1 97 ? -4.811 -7.256 -3.146 1.00 91.31 97 ASN A N 1
ATOM 795 C CA . ASN A 1 97 ? -5.855 -6.688 -2.302 1.00 91.31 97 ASN A CA 1
ATOM 796 C C . ASN A 1 97 ? -6.178 -7.629 -1.133 1.00 91.31 97 ASN A C 1
ATOM 798 O O . ASN A 1 97 ? -5.574 -8.694 -1.000 1.00 91.31 97 ASN A O 1
ATOM 802 N N . LYS A 1 98 ? -7.189 -7.265 -0.338 1.00 93.00 98 LYS A N 1
ATOM 803 C CA . LYS A 1 98 ? -7.651 -8.008 0.841 1.00 93.00 98 LYS A CA 1
ATOM 804 C C . LYS A 1 98 ? -7.815 -9.513 0.596 1.00 93.00 98 LYS A C 1
ATOM 806 O O . LYS A 1 98 ? -7.522 -10.307 1.478 1.00 93.00 98 LYS A O 1
ATOM 811 N N . SER A 1 99 ? -8.260 -9.919 -0.598 1.00 91.25 99 SER A N 1
ATOM 812 C CA . SER A 1 99 ? -8.484 -11.337 -0.929 1.00 91.25 99 SER A CA 1
ATOM 813 C C . SER A 1 99 ? -7.206 -12.171 -1.067 1.00 91.25 99 SER A C 1
ATOM 815 O O . SER A 1 99 ? -7.288 -13.393 -1.163 1.00 91.25 99 SER A O 1
ATOM 817 N N . ASP A 1 100 ? -6.040 -11.527 -1.133 1.00 90.56 100 ASP A N 1
ATOM 818 C CA . ASP A 1 100 ? -4.743 -12.191 -1.254 1.00 90.56 100 ASP A CA 1
ATOM 819 C C . ASP A 1 100 ? -3.968 -12.235 0.076 1.00 90.56 100 ASP A C 1
ATOM 821 O O . ASP A 1 100 ? -2.903 -12.855 0.124 1.00 90.56 100 ASP A O 1
ATOM 825 N N . LEU A 1 101 ? -4.480 -11.592 1.134 1.00 92.38 101 LEU A N 1
ATOM 826 C CA . LEU A 1 101 ? -3.902 -11.651 2.477 1.00 92.38 101 LEU A CA 1
ATOM 827 C C . LEU A 1 101 ? -4.083 -13.051 3.077 1.00 92.38 101 LEU A C 1
ATOM 829 O O . LEU A 1 101 ? -5.108 -13.702 2.869 1.00 92.38 101 LEU A O 1
ATOM 833 N N . ALA A 1 102 ? -3.100 -13.513 3.849 1.00 92.12 102 ALA A N 1
ATOM 834 C CA . ALA A 1 102 ? -3.174 -14.813 4.523 1.00 92.12 102 ALA A CA 1
ATOM 835 C C . ALA A 1 102 ? -4.009 -14.802 5.815 1.00 92.12 102 ALA A C 1
ATOM 837 O O . ALA A 1 102 ? -4.403 -15.861 6.298 1.00 92.12 102 ALA A O 1
ATOM 838 N N . ALA A 1 103 ? -4.276 -13.619 6.367 1.00 93.69 103 ALA A N 1
ATOM 839 C CA . ALA A 1 103 ? -5.081 -13.416 7.564 1.00 93.69 103 ALA A CA 1
ATOM 840 C C . ALA A 1 103 ? -5.965 -12.166 7.414 1.00 93.69 103 ALA A C 1
ATOM 842 O O . ALA A 1 103 ? -5.662 -11.308 6.576 1.00 93.69 103 ALA A O 1
ATOM 843 N N . PRO A 1 104 ? -7.047 -12.045 8.208 1.00 95.81 104 PRO A N 1
ATOM 844 C CA . PRO A 1 104 ? -7.846 -10.824 8.264 1.00 95.81 104 PRO A CA 1
ATOM 845 C C . PRO A 1 104 ? -6.982 -9.601 8.586 1.00 95.81 104 PRO A C 1
ATOM 847 O O . PRO A 1 104 ? -6.058 -9.680 9.398 1.00 95.81 104 PRO A O 1
ATOM 850 N N . ALA A 1 105 ? -7.289 -8.467 7.959 1.00 96.00 105 ALA A N 1
ATOM 851 C CA . ALA A 1 105 ? -6.635 -7.213 8.304 1.00 96.00 105 ALA A CA 1
ATOM 852 C C . ALA A 1 105 ? -7.243 -6.654 9.598 1.00 96.00 105 ALA A C 1
ATOM 854 O O . ALA A 1 105 ? -8.425 -6.852 9.868 1.00 96.00 105 ALA A O 1
ATOM 855 N N . ILE A 1 106 ? -6.480 -5.865 10.355 1.00 95.69 106 ILE A N 1
ATOM 856 C CA . ILE A 1 106 ? -6.946 -5.150 11.548 1.00 95.69 106 ILE A CA 1
ATOM 857 C C . ILE A 1 106 ? -8.194 -4.317 11.244 1.00 95.69 106 ILE A C 1
ATOM 859 O O . ILE A 1 106 ? -9.083 -4.209 12.080 1.00 95.69 106 ILE A O 1
ATOM 863 N N . PHE A 1 107 ? -8.298 -3.796 10.018 1.00 95.94 107 PHE A N 1
ATOM 864 C CA . PHE A 1 107 ? -9.455 -3.053 9.523 1.00 95.94 107 PHE A CA 1
ATOM 865 C C . PHE A 1 107 ? -10.768 -3.837 9.588 1.00 95.94 107 PHE A C 1
ATOM 867 O O . PHE A 1 107 ? -11.826 -3.234 9.736 1.00 95.94 107 PHE A O 1
ATOM 874 N N . ASP A 1 108 ? -10.710 -5.164 9.509 1.00 95.75 108 ASP A N 1
ATOM 875 C CA . ASP A 1 108 ? -11.890 -6.027 9.482 1.00 95.75 108 ASP A CA 1
ATOM 876 C C . ASP A 1 108 ? -12.510 -6.230 10.874 1.00 95.75 108 ASP A C 1
ATOM 878 O O . ASP A 1 108 ? -13.666 -6.634 10.977 1.00 95.75 108 ASP A O 1
ATOM 882 N N . SER A 1 109 ? -11.759 -5.930 11.937 1.00 94.75 109 SER A N 1
ATOM 883 C CA . SER A 1 109 ? -12.190 -6.101 13.330 1.00 94.75 109 SER A CA 1
ATOM 884 C C . SER A 1 109 ? -12.888 -4.869 13.917 1.00 94.75 109 SER A C 1
ATOM 886 O O . SER A 1 109 ? -13.387 -4.935 15.038 1.00 94.75 109 SER A O 1
ATOM 888 N N . PHE A 1 110 ? -12.915 -3.750 13.188 1.00 94.25 110 PHE A N 1
ATOM 889 C CA . PHE A 1 110 ? -13.442 -2.463 13.652 1.00 94.25 110 PHE A CA 1
ATOM 890 C C . PHE A 1 110 ? -14.302 -1.803 12.575 1.00 94.25 110 PHE A C 1
ATOM 892 O O . PHE A 1 110 ? -14.181 -2.116 11.388 1.00 94.25 110 PHE A O 1
ATOM 899 N N . LYS A 1 111 ? -15.125 -0.823 12.961 1.00 95.06 111 LYS A N 1
ATOM 900 C CA . LYS A 1 111 ? -15.773 0.073 11.991 1.00 95.06 111 LYS A CA 1
ATOM 901 C C . LYS A 1 111 ? -14.728 0.977 11.344 1.00 95.06 111 LYS A C 1
ATOM 903 O O . LYS A 1 111 ? -14.394 2.039 11.876 1.00 95.06 111 LYS A O 1
ATOM 908 N N . SER A 1 112 ? -14.194 0.523 10.216 1.00 96.44 112 SER A N 1
ATOM 909 C CA . SER A 1 112 ? -13.046 1.142 9.562 1.00 96.44 112 SER A CA 1
ATOM 910 C C . SER A 1 112 ? -13.423 1.817 8.249 1.00 96.44 112 SER A C 1
ATOM 912 O O . SER A 1 112 ? -14.035 1.196 7.383 1.00 96.44 112 SER A O 1
ATOM 914 N N . ILE A 1 113 ? -12.973 3.056 8.066 1.00 96.62 113 ILE A N 1
ATOM 915 C CA . ILE A 1 113 ? -12.939 3.730 6.766 1.00 96.62 113 ILE A CA 1
ATOM 916 C C . ILE A 1 113 ? -11.525 3.550 6.216 1.00 96.62 113 ILE A C 1
ATOM 918 O O . ILE A 1 113 ? -10.564 4.048 6.799 1.00 96.62 113 ILE A O 1
ATOM 922 N N . VAL A 1 114 ? -11.381 2.825 5.109 1.00 95.94 114 VAL A N 1
ATOM 923 C CA . VAL A 1 114 ? -10.072 2.542 4.505 1.00 95.94 114 VAL A CA 1
ATOM 924 C C . VAL A 1 114 ? -10.078 3.014 3.064 1.00 95.94 114 VAL A C 1
ATOM 926 O O . VAL A 1 114 ? -10.941 2.616 2.285 1.00 95.94 114 VAL A O 1
ATOM 929 N N . ILE A 1 115 ? -9.116 3.852 2.699 1.00 94.75 115 ILE A N 1
ATOM 930 C CA . ILE A 1 115 ? -9.008 4.451 1.371 1.00 94.75 115 ILE A CA 1
ATOM 931 C C . ILE A 1 115 ? -7.662 4.087 0.768 1.00 94.75 115 ILE A C 1
ATOM 933 O O . ILE A 1 115 ? -6.618 4.444 1.305 1.00 94.75 115 ILE A O 1
ATOM 937 N N . ASP A 1 116 ? -7.721 3.417 -0.378 1.00 91.81 116 ASP A N 1
ATOM 938 C CA . ASP A 1 116 ? -6.574 3.162 -1.245 1.00 91.81 116 ASP A CA 1
ATOM 939 C C . ASP A 1 116 ? -5.369 2.487 -0.567 1.00 91.81 116 ASP A C 1
ATOM 941 O O . ASP A 1 116 ? -4.224 2.668 -0.967 1.00 91.81 116 ASP A O 1
ATOM 945 N N . PHE A 1 117 ? -5.613 1.690 0.473 1.00 92.38 117 PHE A N 1
ATOM 946 C CA . PHE A 1 117 ? -4.548 1.177 1.321 1.00 92.38 117 PHE A CA 1
ATOM 947 C C . PHE A 1 117 ? -3.845 -0.028 0.662 1.00 92.38 117 PHE A C 1
ATOM 949 O O . PHE A 1 117 ? -4.528 -0.977 0.233 1.00 92.38 117 PHE A O 1
ATOM 956 N N . PRO A 1 118 ? -2.496 -0.048 0.593 1.00 89.69 118 PRO A N 1
ATOM 957 C CA . PRO A 1 118 ? -1.735 -1.115 -0.046 1.00 89.69 118 PRO A CA 1
ATOM 958 C C . PRO A 1 118 ? -2.081 -2.498 0.507 1.00 89.69 118 PRO A C 1
ATOM 960 O O . PRO A 1 118 ? -2.234 -2.687 1.711 1.00 89.69 118 PRO A O 1
ATOM 963 N N . ALA A 1 119 ? -2.202 -3.475 -0.395 1.00 90.19 119 ALA A N 1
ATOM 964 C CA . ALA A 1 119 ? -2.607 -4.852 -0.098 1.00 90.19 119 ALA A CA 1
ATOM 965 C C . ALA A 1 119 ? -4.019 -5.029 0.505 1.00 90.19 119 ALA A C 1
ATOM 967 O O . ALA A 1 119 ? -4.418 -6.163 0.761 1.00 90.19 119 ALA A O 1
ATOM 968 N N . TYR A 1 120 ? -4.812 -3.962 0.658 1.00 93.56 120 TYR A N 1
ATOM 969 C CA . TYR A 1 120 ? -6.188 -4.041 1.155 1.00 93.56 120 TYR A CA 1
ATOM 970 C C . TYR A 1 120 ? -7.210 -3.653 0.083 1.00 93.56 120 TYR A C 1
ATOM 972 O O . TYR A 1 120 ? -7.920 -4.521 -0.431 1.00 93.56 120 TYR A O 1
ATOM 980 N N . ASN A 1 121 ? -7.255 -2.381 -0.311 1.00 92.44 121 ASN A N 1
ATOM 981 C CA . ASN A 1 121 ? -8.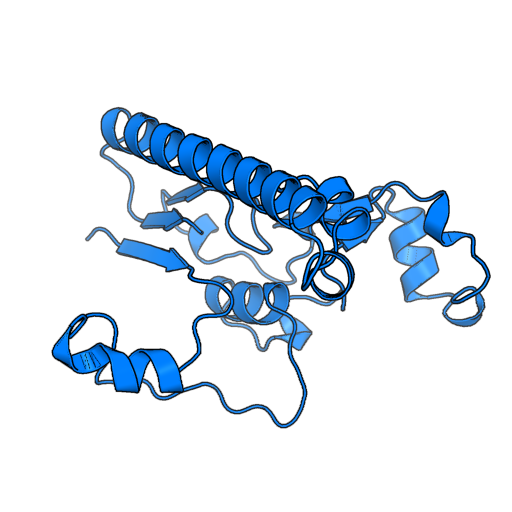202 -1.860 -1.302 1.00 92.44 121 ASN A CA 1
ATOM 982 C C . ASN A 1 121 ? -7.567 -0.860 -2.279 1.00 92.44 121 ASN A C 1
ATOM 984 O O . ASN A 1 121 ? -8.259 -0.006 -2.826 1.00 92.44 121 ASN A O 1
ATOM 988 N N . TRP A 1 122 ? -6.261 -0.998 -2.505 1.00 87.38 122 TRP A N 1
ATOM 989 C CA . TRP A 1 122 ? -5.500 -0.163 -3.422 1.00 87.38 122 TRP A CA 1
ATOM 990 C C . TRP A 1 122 ? -6.049 -0.210 -4.858 1.00 87.38 122 TRP A C 1
ATOM 992 O O . TRP A 1 122 ? -6.146 -1.275 -5.481 1.00 87.38 122 TRP A O 1
ATOM 1002 N N . HIS A 1 123 ? -6.377 0.961 -5.387 1.00 80.44 123 HIS A N 1
ATOM 1003 C CA . HIS A 1 123 ? -6.716 1.240 -6.765 1.00 80.44 123 HIS A CA 1
ATOM 1004 C C . HIS A 1 123 ? -5.725 2.293 -7.282 1.00 80.44 123 HIS A C 1
ATOM 1006 O O . HIS A 1 123 ? -5.858 3.481 -7.079 1.00 80.44 123 HIS A O 1
ATOM 1012 N N . MET A 1 124 ? -4.700 1.876 -8.008 1.00 77.62 124 MET A N 1
ATOM 1013 C CA . MET A 1 124 ? -3.982 2.780 -8.910 1.00 77.62 124 MET A CA 1
ATOM 1014 C C . MET A 1 124 ? -4.091 2.193 -10.309 1.00 77.62 124 MET A C 1
ATOM 1016 O O . MET A 1 124 ? -4.242 0.980 -10.459 1.00 77.62 124 MET A O 1
ATOM 1020 N N . ASP A 1 125 ? -4.052 3.007 -11.355 1.00 73.75 125 ASP A N 1
ATOM 1021 C CA . ASP A 1 125 ? -3.968 2.433 -12.692 1.00 73.75 125 ASP A CA 1
ATOM 1022 C C . ASP A 1 125 ? -2.603 1.745 -12.850 1.00 73.75 125 ASP A C 1
ATOM 1024 O O . ASP A 1 125 ? -1.567 2.399 -12.858 1.00 73.75 125 ASP A O 1
ATOM 1028 N N . PHE A 1 126 ? -2.570 0.414 -12.939 1.00 73.00 126 PHE A N 1
ATOM 1029 C CA . PHE A 1 126 ? -1.308 -0.303 -13.140 1.00 73.00 126 PHE A CA 1
ATOM 1030 C C . PHE A 1 126 ? -0.658 0.064 -14.481 1.00 73.00 126 PHE A C 1
ATOM 1032 O O . PHE A 1 126 ? 0.570 0.054 -14.595 1.00 73.00 126 PHE A O 1
ATOM 1039 N N . GLU A 1 127 ? -1.459 0.416 -15.488 1.00 73.12 127 GLU A N 1
ATOM 1040 C CA . GLU A 1 127 ? -0.959 0.743 -16.819 1.00 73.12 127 GLU A CA 1
ATOM 1041 C C . GLU A 1 127 ? -0.107 2.014 -16.802 1.00 73.12 127 GLU A C 1
ATOM 1043 O O . GLU A 1 127 ? 0.857 2.096 -17.566 1.00 73.12 127 GLU A O 1
ATOM 1048 N N . ILE A 1 128 ? -0.369 2.969 -15.894 1.00 78.44 128 ILE A N 1
ATOM 1049 C CA . ILE A 1 128 ? 0.469 4.172 -15.784 1.00 78.44 128 ILE A CA 1
ATOM 1050 C C . ILE A 1 128 ? 1.882 3.826 -15.312 1.00 78.44 128 ILE A C 1
ATOM 1052 O O . ILE A 1 128 ? 2.849 4.343 -15.867 1.00 78.44 128 ILE A O 1
ATOM 1056 N N . LEU A 1 129 ? 2.017 2.911 -14.349 1.00 74.81 129 LEU A N 1
ATOM 1057 C CA . LEU A 1 129 ? 3.312 2.526 -13.785 1.00 74.81 129 LEU A CA 1
ATOM 1058 C C . LEU A 1 129 ? 4.101 1.605 -14.723 1.00 74.81 129 LEU A C 1
ATOM 1060 O O . LEU A 1 129 ? 5.329 1.663 -14.746 1.00 74.81 129 LEU A O 1
ATOM 1064 N N . ASP A 1 130 ? 3.418 0.795 -15.535 1.00 77.12 130 ASP A N 1
ATOM 1065 C CA . ASP A 1 130 ? 4.065 -0.030 -16.565 1.00 77.12 130 ASP A CA 1
ATOM 1066 C C . ASP A 1 130 ? 4.500 0.806 -17.785 1.00 77.12 130 ASP A C 1
ATOM 1068 O O . ASP A 1 130 ? 5.572 0.593 -18.363 1.00 77.12 130 ASP A O 1
ATOM 1072 N N . LYS A 1 131 ? 3.696 1.811 -18.158 1.00 82.19 131 LYS A N 1
ATOM 1073 C CA . LYS A 1 131 ? 3.977 2.718 -19.279 1.00 82.19 131 LYS A CA 1
ATOM 1074 C C . LYS A 1 131 ? 5.022 3.779 -18.931 1.00 82.19 131 LYS A C 1
ATOM 1076 O O . LYS A 1 131 ? 5.860 4.103 -19.777 1.00 82.19 131 LYS A O 1
ATOM 1081 N N . TYR A 1 132 ? 5.004 4.279 -17.698 1.00 85.06 132 TYR A N 1
ATOM 1082 C CA . TYR A 1 132 ? 5.885 5.333 -17.193 1.00 85.06 132 TYR A CA 1
ATOM 1083 C C . TYR A 1 132 ? 6.620 4.897 -15.912 1.00 85.06 132 TYR A C 1
ATOM 1085 O O . TYR A 1 132 ? 6.483 5.541 -14.872 1.00 85.06 132 TYR A O 1
ATOM 1093 N N . PRO A 1 133 ? 7.425 3.819 -15.954 1.00 82.50 133 PRO A N 1
ATOM 1094 C CA . PRO A 1 133 ? 8.224 3.427 -14.801 1.00 82.50 133 PRO A CA 1
ATOM 1095 C C . PRO A 1 133 ? 9.260 4.513 -14.498 1.00 82.50 133 PRO A C 1
ATOM 1097 O O . PRO A 1 133 ? 9.796 5.128 -15.423 1.00 82.50 133 PRO A O 1
ATOM 1100 N N . TYR A 1 134 ? 9.598 4.708 -13.219 1.00 82.38 134 TYR A N 1
ATOM 1101 C CA . TYR A 1 134 ? 10.498 5.785 -12.785 1.00 82.38 134 TYR A CA 1
ATOM 1102 C C . TYR A 1 134 ? 11.823 5.834 -13.567 1.00 82.38 134 TYR A C 1
ATOM 1104 O O . TYR A 1 134 ? 12.276 6.900 -13.975 1.00 82.38 134 TYR A O 1
ATOM 1112 N N . SER A 1 135 ? 12.403 4.677 -13.891 1.00 84.62 135 SER A N 1
ATOM 1113 C CA . SER A 1 135 ? 13.637 4.583 -14.685 1.00 84.62 135 SER A CA 1
ATOM 1114 C C . SER A 1 135 ? 13.533 5.144 -16.110 1.00 84.62 135 SER A C 1
ATOM 1116 O O . SER A 1 135 ? 14.556 5.444 -16.716 1.00 84.62 135 SER A O 1
ATOM 1118 N N . LYS A 1 136 ? 12.321 5.277 -16.662 1.00 84.81 136 LYS A N 1
ATOM 1119 C CA . LYS A 1 136 ? 12.057 5.815 -18.007 1.00 84.81 136 LYS A CA 1
ATOM 1120 C C . LYS A 1 136 ? 11.530 7.247 -18.013 1.00 84.81 136 LYS A C 1
ATOM 1122 O O . LYS A 1 136 ? 11.385 7.802 -19.105 1.00 84.81 136 LYS A O 1
ATOM 1127 N N . VAL A 1 137 ? 11.167 7.795 -16.851 1.00 90.06 137 VAL A N 1
ATOM 1128 C CA . VAL A 1 137 ? 10.694 9.184 -16.733 1.00 90.06 137 VAL A CA 1
ATOM 1129 C C . VAL A 1 137 ? 11.801 10.117 -16.259 1.00 90.06 137 VAL A C 1
ATOM 1131 O O . VAL A 1 137 ? 11.814 11.273 -16.657 1.00 90.06 137 VAL A O 1
ATOM 1134 N N . ILE A 1 138 ? 12.760 9.626 -15.467 1.00 87.94 138 ILE A N 1
ATOM 1135 C CA . ILE A 1 138 ? 13.901 10.435 -15.026 1.00 87.94 138 ILE A CA 1
ATOM 1136 C C . ILE A 1 138 ? 14.663 10.951 -16.256 1.00 87.94 138 ILE A C 1
ATOM 1138 O O . ILE A 1 138 ? 15.125 10.168 -17.082 1.00 87.94 138 ILE A O 1
ATOM 1142 N N . GLY A 1 139 ? 14.775 12.277 -16.370 1.00 90.38 139 GLY A N 1
ATOM 1143 C CA . GLY A 1 139 ? 15.414 12.954 -17.504 1.00 90.38 139 GLY A CA 1
ATOM 1144 C C . GLY A 1 139 ? 14.512 13.180 -18.726 1.00 90.38 139 GLY A C 1
ATOM 1145 O O . GLY A 1 139 ? 14.949 13.819 -19.677 1.00 90.38 139 GLY A O 1
ATOM 1146 N N . ASP A 1 140 ? 13.261 12.711 -18.706 1.00 94.62 140 ASP A N 1
ATOM 1147 C CA . ASP A 1 140 ? 12.242 12.981 -19.726 1.00 94.62 140 ASP A CA 1
ATOM 1148 C C . ASP A 1 140 ? 11.118 13.819 -19.101 1.00 94.62 140 ASP A C 1
ATOM 1150 O O . ASP A 1 140 ? 10.244 13.310 -18.390 1.00 94.62 140 ASP A O 1
ATOM 1154 N N . GLU A 1 141 ? 11.157 15.127 -19.354 1.00 94.88 141 GLU A N 1
ATOM 1155 C CA . GLU A 1 141 ? 10.219 16.105 -18.794 1.00 94.88 141 GLU A CA 1
ATOM 1156 C C . GLU A 1 141 ? 8.764 15.770 -19.141 1.00 94.88 141 GLU A C 1
ATOM 1158 O O . GLU A 1 141 ? 7.897 15.746 -18.268 1.00 94.88 141 GLU A O 1
ATOM 1163 N N . LYS A 1 142 ? 8.492 15.415 -20.402 1.00 93.56 142 LYS A N 1
ATOM 1164 C CA . LYS A 1 142 ? 7.133 15.121 -20.866 1.00 93.56 142 LYS A CA 1
ATOM 1165 C C . LYS A 1 142 ? 6.559 13.896 -20.163 1.00 93.56 142 LYS A C 1
ATOM 1167 O O . LYS A 1 142 ? 5.393 13.895 -19.768 1.00 93.56 142 LYS A O 1
ATOM 1172 N N . ARG A 1 143 ? 7.350 12.830 -20.022 1.00 92.25 143 ARG A N 1
ATOM 1173 C CA . ARG A 1 143 ? 6.913 11.620 -19.309 1.00 92.25 143 ARG A CA 1
ATOM 1174 C C . ARG A 1 143 ? 6.774 11.858 -17.813 1.00 92.25 143 ARG A C 1
ATOM 1176 O O . ARG A 1 143 ? 5.841 11.325 -17.215 1.00 92.25 143 ARG A O 1
ATOM 1183 N N . SER A 1 144 ? 7.666 12.660 -17.238 1.00 92.12 144 SER A N 1
ATOM 1184 C CA . SER A 1 144 ? 7.602 13.057 -15.833 1.00 92.12 144 SER A CA 1
ATOM 1185 C C . SER A 1 144 ? 6.316 13.819 -15.532 1.00 92.12 144 SER A C 1
ATOM 1187 O O . SER A 1 144 ? 5.620 13.466 -14.585 1.00 92.12 144 SER A O 1
ATOM 1189 N N . GLU A 1 145 ? 5.939 14.778 -16.380 1.00 93.31 145 GLU A N 1
ATOM 1190 C CA . GLU A 1 145 ? 4.709 15.558 -16.214 1.00 93.31 145 GLU A CA 1
ATOM 1191 C C . GLU A 1 145 ? 3.453 14.680 -16.316 1.00 93.31 145 GLU A C 1
ATOM 1193 O O . GLU A 1 145 ? 2.514 14.826 -15.533 1.00 93.31 145 GLU A O 1
ATOM 1198 N N . ILE A 1 146 ? 3.432 13.707 -17.235 1.00 91.69 146 ILE A N 1
ATOM 1199 C CA . ILE A 1 146 ? 2.309 12.762 -17.357 1.00 91.69 146 ILE A CA 1
ATOM 1200 C C . ILE A 1 146 ? 2.176 11.902 -16.095 1.00 91.69 146 ILE A C 1
ATOM 1202 O O . ILE A 1 146 ? 1.074 11.771 -15.556 1.00 91.69 146 ILE A O 1
ATOM 1206 N N . LEU A 1 147 ? 3.279 11.323 -15.609 1.00 90.12 147 LEU A N 1
ATOM 1207 C CA . LEU A 1 147 ? 3.255 10.521 -14.386 1.00 90.12 147 LEU A CA 1
ATOM 1208 C C . LEU A 1 147 ? 2.827 11.377 -13.187 1.00 90.12 147 LEU A C 1
ATOM 1210 O O . LEU A 1 147 ? 1.917 10.995 -12.454 1.00 90.12 147 LEU A O 1
ATOM 1214 N N . PHE A 1 148 ? 3.433 12.554 -13.026 1.00 89.69 148 PHE A N 1
ATOM 1215 C CA . PHE A 1 148 ? 3.157 13.466 -11.921 1.00 89.69 148 PHE A CA 1
ATOM 1216 C C . PHE A 1 148 ? 1.700 13.935 -11.907 1.00 89.69 148 PHE A C 1
ATOM 1218 O O . PHE A 1 148 ? 1.034 13.835 -10.879 1.00 89.69 148 PHE A O 1
ATOM 1225 N N . SER A 1 149 ? 1.174 14.401 -13.041 1.00 91.62 149 SER A N 1
ATOM 1226 C CA . SER A 1 149 ? -0.221 14.843 -13.146 1.00 91.62 149 SER A CA 1
ATOM 1227 C C . SER A 1 149 ? -1.215 13.708 -12.882 1.00 91.62 149 SER A C 1
ATOM 1229 O O . SER A 1 149 ? -2.234 13.940 -12.228 1.00 91.62 149 SER A O 1
ATOM 1231 N N . THR A 1 150 ? -0.902 12.480 -13.309 1.00 89.94 150 THR A N 1
ATOM 1232 C CA . THR A 1 150 ? -1.736 11.298 -13.042 1.00 89.94 150 THR A CA 1
ATOM 1233 C C . THR A 1 150 ? -1.761 10.956 -11.554 1.00 89.94 150 THR A C 1
ATOM 1235 O O . THR A 1 150 ? -2.842 10.838 -10.977 1.00 89.94 150 THR A O 1
ATOM 1238 N N . VAL A 1 151 ? -0.591 10.864 -10.913 1.00 87.69 151 VAL A N 1
ATOM 1239 C CA . VAL A 1 151 ? -0.479 10.589 -9.469 1.00 87.69 151 VAL A CA 1
ATOM 1240 C C . VAL A 1 151 ? -1.157 11.695 -8.659 1.00 87.69 151 VAL A C 1
ATOM 1242 O O . VAL A 1 151 ? -1.992 11.420 -7.806 1.00 87.69 151 VAL A O 1
ATOM 1245 N N . ARG A 1 152 ? -0.907 12.962 -8.999 1.00 90.94 152 ARG A N 1
ATOM 1246 C CA . ARG A 1 152 ? -1.513 14.112 -8.317 1.00 90.94 152 ARG A CA 1
ATOM 1247 C C . ARG A 1 152 ? -3.036 14.134 -8.437 1.00 90.94 152 ARG A C 1
ATOM 1249 O O . ARG A 1 152 ? -3.716 14.551 -7.499 1.00 90.94 152 ARG A O 1
ATOM 1256 N N . LYS A 1 153 ? -3.582 13.752 -9.594 1.00 92.00 153 LYS A N 1
ATOM 1257 C CA . LYS A 1 153 ? -5.032 13.634 -9.783 1.00 92.00 153 LYS A CA 1
ATOM 1258 C C . LYS A 1 153 ? -5.599 12.553 -8.862 1.00 92.00 153 LYS A C 1
ATOM 1260 O O . LYS A 1 153 ? -6.555 12.835 -8.145 1.00 92.00 153 LYS A O 1
ATOM 1265 N N . HIS A 1 154 ? -4.967 11.382 -8.845 1.00 89.94 154 HIS A N 1
ATOM 1266 C CA . HIS A 1 154 ? -5.336 10.268 -7.972 1.00 89.94 154 HIS A CA 1
ATOM 1267 C C . HIS A 1 154 ? -5.322 10.674 -6.489 1.00 89.94 154 HIS A C 1
ATOM 1269 O O . HIS A 1 154 ? -6.305 10.484 -5.777 1.00 89.94 154 HIS A O 1
ATOM 1275 N N . ASP A 1 155 ? -4.269 11.355 -6.035 1.00 89.94 155 ASP A N 1
ATOM 1276 C CA . ASP A 1 155 ? -4.169 11.833 -4.650 1.00 89.94 155 ASP A CA 1
ATOM 1277 C C . ASP A 1 155 ? -5.265 12.839 -4.280 1.00 89.94 155 ASP A C 1
ATOM 1279 O O . ASP A 1 155 ? -5.834 12.778 -3.189 1.00 89.94 155 ASP A O 1
ATOM 1283 N N . ARG A 1 156 ? -5.625 13.749 -5.193 1.00 93.12 156 ARG A N 1
ATOM 1284 C CA . ARG A 1 156 ? -6.735 14.690 -4.968 1.00 93.12 156 ARG A CA 1
ATOM 1285 C C . ARG A 1 156 ? -8.082 13.985 -4.847 1.00 93.12 156 ARG A C 1
ATOM 1287 O O . ARG A 1 156 ? -8.898 14.389 -4.021 1.00 93.12 156 ARG A O 1
ATOM 1294 N N . GLU A 1 157 ? -8.319 12.961 -5.661 1.00 92.75 157 GLU A N 1
ATOM 1295 C CA . GLU A 1 157 ? -9.539 12.152 -5.593 1.00 92.75 157 GLU A CA 1
ATOM 1296 C C . GLU A 1 157 ? -9.636 11.425 -4.243 1.00 92.75 157 GLU A C 1
ATOM 1298 O O . GLU A 1 157 ? -10.688 11.475 -3.603 1.00 92.75 157 GLU A O 1
ATOM 1303 N N . LYS A 1 158 ? -8.524 10.866 -3.743 1.00 92.38 158 LYS A N 1
ATOM 1304 C CA . LYS A 1 158 ? -8.456 10.247 -2.408 1.00 92.38 158 LYS A CA 1
ATOM 1305 C C . LYS A 1 158 ? -8.761 11.223 -1.281 1.00 92.38 158 LYS A C 1
ATOM 1307 O O . LYS A 1 158 ? -9.563 10.902 -0.408 1.00 92.38 158 LYS A O 1
ATOM 1312 N N . ILE A 1 159 ? -8.153 12.411 -1.300 1.00 93.44 159 ILE A N 1
ATOM 1313 C CA . ILE A 1 159 ? -8.390 13.443 -0.277 1.00 93.44 159 ILE A CA 1
ATOM 1314 C C . ILE A 1 159 ? -9.868 13.831 -0.257 1.00 93.44 159 ILE A C 1
ATOM 1316 O O . ILE A 1 159 ? -10.485 13.868 0.805 1.00 93.44 159 ILE A O 1
ATOM 1320 N N . ARG A 1 160 ? -10.464 14.058 -1.431 1.00 95.25 160 ARG A N 1
ATOM 1321 C CA . ARG A 1 160 ? -11.886 14.391 -1.531 1.00 95.25 160 ARG A CA 1
ATOM 1322 C C . ARG A 1 160 ? -12.772 13.271 -0.982 1.00 95.25 160 ARG A C 1
ATOM 1324 O O . ARG A 1 160 ? -13.691 13.546 -0.216 1.00 95.25 160 ARG A O 1
ATOM 1331 N N . MET A 1 161 ? -12.485 12.020 -1.338 1.00 94.19 161 MET A N 1
ATOM 1332 C CA . MET A 1 161 ? -13.220 10.864 -0.823 1.00 94.19 161 MET A CA 1
ATOM 1333 C C . MET A 1 161 ? -13.083 10.736 0.701 1.00 94.19 161 MET A C 1
ATOM 1335 O O . MET A 1 161 ? -14.072 10.468 1.379 1.00 94.19 161 MET A O 1
ATOM 1339 N N . ALA A 1 162 ? -11.891 10.986 1.251 1.00 94.62 162 ALA A N 1
ATOM 1340 C CA . ALA A 1 162 ? -11.660 11.009 2.692 1.00 94.62 162 ALA A CA 1
ATOM 1341 C C . ALA A 1 162 ? -12.517 12.071 3.385 1.00 94.62 162 ALA A C 1
ATOM 1343 O O . ALA A 1 162 ? -13.214 11.763 4.349 1.00 94.62 162 ALA A O 1
ATOM 1344 N N . GLU A 1 163 ? -12.515 13.304 2.878 1.00 95.00 163 GLU A N 1
ATOM 1345 C CA . GLU A 1 163 ? -13.335 14.385 3.427 1.00 95.00 163 GLU A CA 1
ATOM 1346 C C . GLU A 1 163 ? -14.833 14.066 3.370 1.00 95.00 163 GLU A C 1
ATOM 1348 O O . GLU A 1 163 ? -15.558 14.338 4.328 1.00 95.00 163 GLU A O 1
ATOM 1353 N N . GLU A 1 164 ? -15.312 13.507 2.258 1.00 95.62 164 GLU A N 1
ATOM 1354 C CA . GLU A 1 164 ? -16.721 13.154 2.080 1.00 95.62 164 GLU A CA 1
ATOM 1355 C C . GLU A 1 164 ? -17.156 12.038 3.040 1.00 95.62 164 GLU A C 1
ATOM 1357 O O . GLU A 1 164 ? -18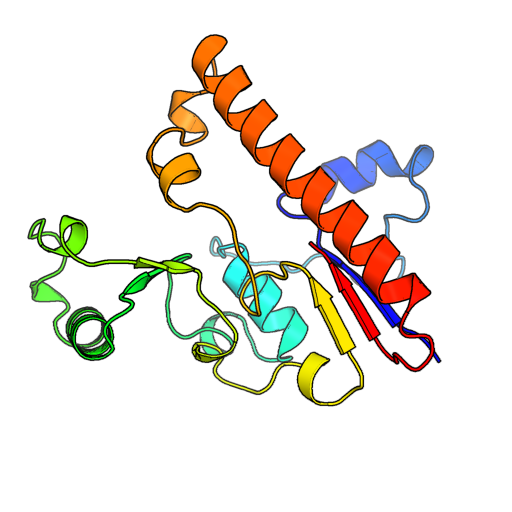.202 12.167 3.681 1.00 95.62 164 GLU A O 1
ATOM 1362 N N . LEU A 1 165 ? -16.353 10.979 3.190 1.00 95.12 165 LEU A N 1
ATOM 1363 C CA . LEU A 1 165 ? -16.650 9.867 4.098 1.00 95.12 165 LEU A CA 1
ATOM 1364 C C . LEU A 1 165 ? -16.591 10.306 5.565 1.00 95.12 165 LEU A C 1
ATOM 1366 O O . LEU A 1 165 ? -17.532 10.053 6.313 1.00 95.12 165 LEU A O 1
ATOM 1370 N N . LEU A 1 166 ? -15.556 11.052 5.963 1.00 94.12 166 LEU A N 1
ATOM 1371 C CA . LEU A 1 166 ? -15.399 11.530 7.342 1.00 94.12 166 LEU A CA 1
ATOM 1372 C C . LEU A 1 166 ? -16.477 12.537 7.769 1.00 94.12 166 LEU A C 1
ATOM 1374 O O . LEU A 1 166 ? -16.739 12.670 8.963 1.00 94.12 166 LEU A O 1
ATOM 1378 N N . LYS A 1 167 ? -17.096 13.256 6.823 1.00 94.06 167 LYS A N 1
ATOM 1379 C CA . LYS A 1 167 ? -18.245 14.138 7.096 1.00 94.06 167 LYS A CA 1
ATOM 1380 C C . LYS A 1 167 ? -19.556 13.371 7.263 1.00 94.06 167 LYS A C 1
ATOM 1382 O O . LYS A 1 167 ? -20.435 13.845 7.977 1.00 94.06 167 LYS A O 1
ATOM 1387 N N . ARG A 1 168 ? -19.723 12.248 6.558 1.00 94.44 168 ARG A N 1
ATOM 1388 C CA . ARG A 1 168 ? -20.970 11.461 6.540 1.00 94.44 168 ARG A CA 1
ATOM 1389 C C . ARG A 1 168 ? -21.028 10.413 7.642 1.00 94.44 168 ARG A C 1
ATOM 1391 O O . ARG A 1 168 ? -22.113 10.109 8.125 1.00 94.44 168 ARG A O 1
ATOM 1398 N N . GLU A 1 169 ? -19.883 9.866 8.020 1.00 91.44 169 GLU A N 1
ATOM 1399 C CA . GLU A 1 169 ? -19.768 8.801 9.006 1.00 91.44 169 GLU A CA 1
ATOM 1400 C C . GLU A 1 169 ? -18.999 9.329 10.217 1.00 91.44 169 GLU A C 1
ATOM 1402 O O . GLU A 1 169 ? -17.814 9.641 10.126 1.00 91.44 169 GLU A O 1
ATOM 1407 N N . ASP A 1 170 ? -19.658 9.443 11.372 1.00 89.31 170 ASP A N 1
ATOM 1408 C CA . ASP A 1 170 ? -19.012 9.860 12.623 1.00 89.31 170 ASP A CA 1
ATOM 1409 C C . ASP A 1 170 ? -18.648 8.675 13.533 1.00 89.31 170 ASP A C 1
ATOM 1411 O O . ASP A 1 170 ? -17.804 8.812 14.423 1.00 89.31 170 ASP A O 1
ATOM 1415 N N . ASN A 1 171 ? -19.238 7.506 13.276 1.00 94.06 171 ASN A N 1
ATOM 1416 C CA . ASN A 1 171 ? -19.195 6.322 14.131 1.00 94.06 171 ASN A CA 1
ATOM 1417 C C . ASN A 1 171 ? -18.046 5.358 13.794 1.00 94.06 171 ASN A C 1
ATOM 1419 O O . ASN A 1 171 ? -18.045 4.218 14.265 1.00 94.06 171 ASN A O 1
ATOM 1423 N N . TRP A 1 172 ? -17.086 5.806 12.984 1.00 95.19 172 TRP A N 1
ATOM 1424 C CA . TRP A 1 172 ? -15.874 5.056 12.690 1.00 95.19 172 TRP A CA 1
ATOM 1425 C C . TRP A 1 172 ? -14.952 4.996 13.908 1.00 95.19 172 TRP A C 1
ATOM 1427 O O . TRP A 1 172 ? -14.824 5.939 14.695 1.00 95.19 172 TRP A O 1
ATOM 1437 N N . GLU A 1 173 ? -14.266 3.870 14.024 1.00 96.50 173 GLU A N 1
ATOM 1438 C CA . GLU A 1 173 ? -13.264 3.598 15.050 1.00 96.50 173 GLU A CA 1
ATOM 1439 C C . GLU A 1 173 ? -11.851 3.742 14.482 1.00 96.50 173 GLU A C 1
ATOM 1441 O O . GLU A 1 173 ? -10.940 4.189 15.183 1.00 96.50 173 GLU A O 1
ATOM 1446 N N . MET A 1 174 ? -11.6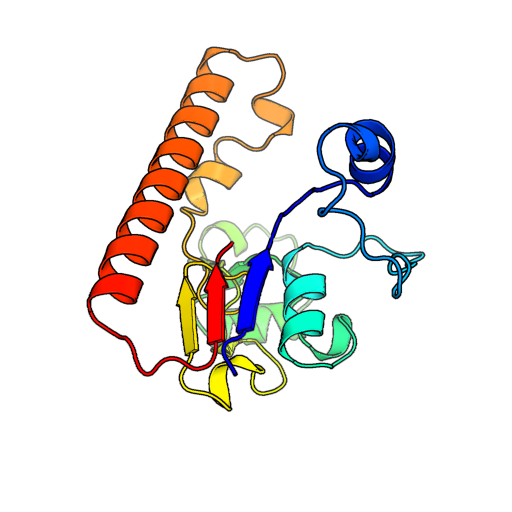79 3.433 13.194 1.00 96.31 174 MET A N 1
ATOM 1447 C CA . MET A 1 174 ? -10.403 3.535 12.500 1.00 96.31 174 MET A CA 1
ATOM 1448 C C . MET A 1 174 ? -10.559 4.194 11.128 1.00 96.31 174 MET A C 1
ATOM 1450 O O . MET A 1 174 ? -11.458 3.861 10.362 1.00 96.31 174 MET A O 1
ATOM 1454 N N . PHE A 1 175 ? -9.663 5.121 10.814 1.00 96.50 175 PHE A N 1
ATOM 1455 C CA . PHE A 1 175 ? -9.537 5.729 9.496 1.00 96.50 175 PHE A CA 1
ATOM 1456 C C . PHE A 1 175 ? -8.123 5.482 8.970 1.00 96.50 175 PHE A C 1
ATOM 1458 O O . PHE A 1 175 ? -7.151 5.798 9.656 1.00 96.50 175 PHE A O 1
ATOM 1465 N N . ALA A 1 176 ? -8.006 4.901 7.779 1.00 95.31 176 ALA A N 1
ATOM 1466 C CA . ALA A 1 176 ? -6.731 4.569 7.161 1.00 95.31 176 ALA A CA 1
ATOM 1467 C C . ALA A 1 176 ? -6.679 5.045 5.707 1.00 95.31 176 ALA A C 1
ATOM 1469 O O . ALA A 1 176 ? -7.601 4.790 4.931 1.00 95.31 176 ALA A O 1
ATOM 1470 N N . VAL A 1 177 ? -5.591 5.714 5.336 1.00 93.88 177 VAL A N 1
ATOM 1471 C CA . VAL A 1 177 ? -5.371 6.230 3.981 1.00 93.88 177 VAL A CA 1
ATOM 1472 C C . VAL A 1 177 ? -3.899 6.123 3.597 1.00 93.88 177 VAL A C 1
ATOM 1474 O O . VAL A 1 177 ? -3.021 6.243 4.454 1.00 93.88 177 VAL A O 1
ATOM 1477 N N . TRP A 1 178 ? -3.655 5.881 2.314 1.00 88.31 178 TRP A N 1
ATOM 1478 C CA . TRP A 1 178 ? -2.343 5.906 1.673 1.00 88.31 178 TRP A CA 1
ATOM 1479 C C . TRP A 1 178 ? -2.242 7.083 0.711 1.00 88.31 178 TRP A C 1
ATOM 1481 O O . TRP A 1 178 ? -3.249 7.357 0.017 1.00 88.31 178 TRP A O 1
#